Protein AF-A0A2N1MHF3-F1 (afdb_monomer_lite)

Structure (mmCIF, N/CA/C/O backbone):
data_AF-A0A2N1MHF3-F1
#
_entry.id   AF-A0A2N1MHF3-F1
#
loop_
_atom_site.group_PDB
_atom_site.id
_atom_site.type_symbol
_atom_site.label_atom_id
_atom_site.label_alt_id
_atom_site.label_comp_id
_atom_site.label_asym_id
_atom_site.label_entity_id
_atom_site.label_seq_id
_atom_site.pdbx_PDB_ins_code
_atom_site.Cartn_x
_atom_site.Cartn_y
_atom_site.Cartn_z
_atom_site.occupancy
_atom_site.B_iso_or_equiv
_atom_site.auth_seq_id
_atom_site.auth_comp_id
_atom_site.auth_asym_id
_atom_site.auth_atom_id
_atom_site.pdbx_PDB_model_num
ATOM 1 N N . MET A 1 1 ? -3.733 -39.986 -4.857 1.00 59.75 1 MET A N 1
ATOM 2 C CA . MET A 1 1 ? -3.977 -38.714 -5.574 1.00 59.75 1 MET A CA 1
ATOM 3 C C . MET A 1 1 ? -4.793 -37.725 -4.741 1.00 59.75 1 MET A C 1
ATOM 5 O O . MET A 1 1 ? -4.346 -36.603 -4.591 1.00 59.75 1 MET A O 1
ATOM 9 N N . ASN A 1 2 ? -5.898 -38.131 -4.103 1.00 73.25 2 ASN A N 1
ATOM 10 C CA . ASN A 1 2 ? -6.744 -37.216 -3.307 1.00 73.25 2 ASN A CA 1
ATOM 11 C C . ASN A 1 2 ? -6.082 -36.663 -2.030 1.00 73.25 2 ASN A C 1
ATOM 13 O O . ASN A 1 2 ? -6.356 -35.536 -1.645 1.00 73.25 2 ASN A O 1
ATOM 17 N N . LEU A 1 3 ? -5.180 -37.427 -1.407 1.00 85.62 3 LEU A N 1
ATOM 18 C CA . LEU A 1 3 ? -4.428 -36.988 -0.223 1.00 85.62 3 LEU 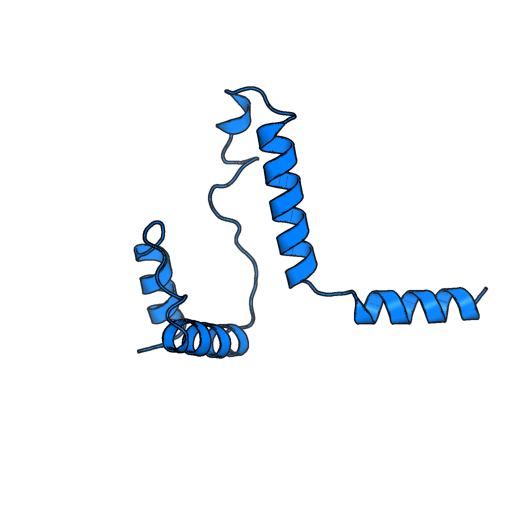A CA 1
ATOM 19 C C . LEU A 1 3 ? -3.455 -35.844 -0.551 1.00 85.62 3 LEU A C 1
ATOM 21 O O . LEU A 1 3 ? -3.380 -34.874 0.187 1.00 85.62 3 LEU A O 1
ATOM 25 N N . LEU A 1 4 ? -2.771 -35.927 -1.698 1.00 85.12 4 LEU A N 1
ATOM 26 C CA . LEU A 1 4 ? -1.872 -34.872 -2.170 1.00 85.12 4 LEU A CA 1
ATOM 27 C C . LEU A 1 4 ? -2.648 -33.599 -2.534 1.00 85.12 4 LEU A C 1
ATOM 29 O O . LEU A 1 4 ? -2.218 -32.509 -2.188 1.00 85.12 4 LEU A O 1
ATOM 33 N N . ILE A 1 5 ? -3.805 -33.750 -3.188 1.00 85.88 5 ILE A N 1
ATOM 34 C CA . ILE A 1 5 ? -4.689 -32.624 -3.521 1.00 85.88 5 ILE A CA 1
ATOM 35 C C . ILE A 1 5 ? -5.206 -31.956 -2.238 1.00 85.88 5 ILE A C 1
ATOM 37 O O . ILE A 1 5 ? -5.168 -30.737 -2.147 1.00 85.88 5 ILE A O 1
ATOM 41 N N . GLY A 1 6 ? -5.616 -32.733 -1.227 1.00 88.06 6 GLY A N 1
ATOM 42 C CA . GLY A 1 6 ? -6.063 -32.192 0.062 1.00 88.06 6 GLY A CA 1
ATOM 43 C C . GLY A 1 6 ? -4.960 -31.456 0.830 1.00 88.06 6 GLY A C 1
ATOM 44 O O . GLY A 1 6 ? -5.197 -30.368 1.342 1.00 88.06 6 GLY A O 1
ATOM 45 N N . LEU A 1 7 ? -3.740 -32.003 0.855 1.00 86.44 7 LEU A N 1
ATOM 46 C CA . LEU A 1 7 ? -2.584 -31.336 1.466 1.00 86.44 7 LEU A CA 1
ATOM 47 C C . LEU A 1 7 ? -2.220 -30.037 0.735 1.00 86.44 7 LEU A C 1
ATOM 49 O O . LEU A 1 7 ? -1.932 -29.034 1.380 1.00 86.44 7 LEU A O 1
ATOM 53 N N . LEU A 1 8 ? -2.273 -30.045 -0.600 1.00 86.00 8 LEU A N 1
ATOM 54 C CA . LEU A 1 8 ? -2.000 -28.864 -1.414 1.00 86.00 8 LEU A CA 1
ATOM 55 C C . LEU A 1 8 ? -3.067 -27.779 -1.215 1.00 86.00 8 LEU A C 1
ATOM 57 O O . LEU A 1 8 ? -2.717 -26.613 -1.085 1.00 86.00 8 LEU A O 1
ATOM 61 N N . SER A 1 9 ? -4.351 -28.141 -1.164 1.00 81.56 9 SER A N 1
ATOM 62 C CA . SER A 1 9 ? -5.430 -27.181 -0.902 1.00 81.56 9 SER A CA 1
ATOM 63 C C . SER A 1 9 ? -5.290 -26.512 0.461 1.00 81.56 9 SER A C 1
ATOM 65 O O . SER A 1 9 ? -5.441 -25.298 0.531 1.00 81.56 9 SER A O 1
ATOM 67 N N . ASN A 1 10 ? -4.940 -27.266 1.505 1.00 85.25 10 ASN A N 1
ATOM 68 C CA . ASN A 1 10 ? -4.723 -26.693 2.833 1.00 85.25 10 ASN A CA 1
ATOM 69 C C . ASN A 1 10 ? -3.539 -25.716 2.850 1.00 85.25 10 ASN A C 1
ATOM 71 O O . ASN A 1 10 ? -3.664 -24.632 3.406 1.00 85.25 10 ASN A O 1
ATOM 75 N N . ALA A 1 11 ? -2.422 -26.071 2.203 1.00 82.12 11 ALA A N 1
ATOM 76 C CA . ALA A 1 11 ? -1.264 -25.183 2.094 1.00 82.12 11 ALA A CA 1
ATOM 77 C C . ALA A 1 11 ? -1.598 -23.905 1.305 1.00 82.12 11 ALA A C 1
ATOM 79 O O . ALA A 1 11 ? -1.242 -22.808 1.715 1.00 82.12 11 ALA A O 1
ATOM 80 N N . ILE A 1 12 ? -2.348 -24.030 0.202 1.00 76.88 12 ILE A N 1
ATOM 81 C CA . ILE A 1 12 ? -2.819 -22.871 -0.567 1.00 76.88 12 ILE A CA 1
ATOM 82 C C . ILE A 1 12 ? -3.740 -21.995 0.282 1.00 76.88 12 ILE A C 1
ATOM 84 O O . ILE A 1 12 ? -3.639 -20.783 0.194 1.00 76.88 12 ILE A O 1
ATOM 88 N N . GLU A 1 13 ? -4.648 -22.568 1.070 1.00 78.94 13 GLU A N 1
ATOM 89 C CA . GLU A 1 13 ? -5.563 -21.794 1.914 1.00 78.94 13 GLU A CA 1
ATOM 90 C C . GLU A 1 13 ? -4.821 -21.023 3.015 1.00 78.94 13 GLU A C 1
AT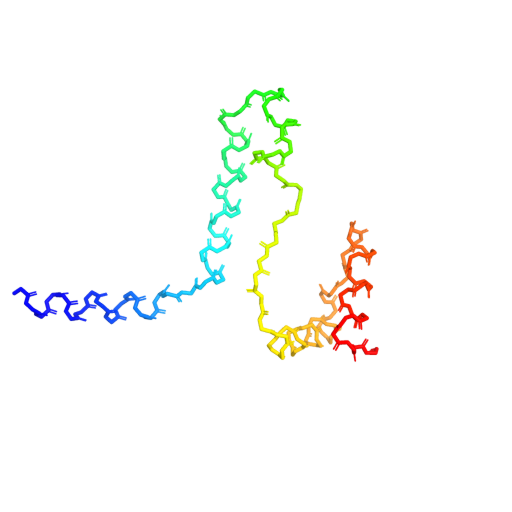OM 92 O O . GLU A 1 13 ? -5.137 -19.859 3.256 1.00 78.94 13 GLU A O 1
ATOM 97 N N . GLU A 1 14 ? -3.798 -21.635 3.614 1.00 77.56 14 GLU A N 1
ATOM 98 C CA . GLU A 1 14 ? -2.913 -21.000 4.597 1.00 77.56 14 GLU A CA 1
ATOM 99 C C . GLU A 1 14 ? -2.088 -19.856 3.975 1.00 77.56 14 GLU A C 1
ATOM 101 O O . GLU A 1 14 ? -1.977 -18.778 4.563 1.00 77.56 14 GLU A O 1
ATOM 106 N N . ASP A 1 15 ? -1.601 -20.048 2.745 1.00 69.12 15 ASP A N 1
ATOM 107 C CA . ASP A 1 15 ? -0.755 -19.086 2.027 1.00 69.12 15 ASP A CA 1
ATOM 108 C C . ASP A 1 15 ? -1.526 -18.105 1.119 1.00 69.12 15 ASP A C 1
ATOM 110 O O . ASP A 1 15 ? -0.917 -17.216 0.512 1.00 69.12 15 ASP A O 1
ATOM 114 N N . ASN A 1 16 ? -2.860 -18.208 1.012 1.00 73.00 16 ASN A N 1
ATOM 115 C CA . ASN A 1 16 ? -3.706 -17.332 0.185 1.00 73.00 16 ASN A C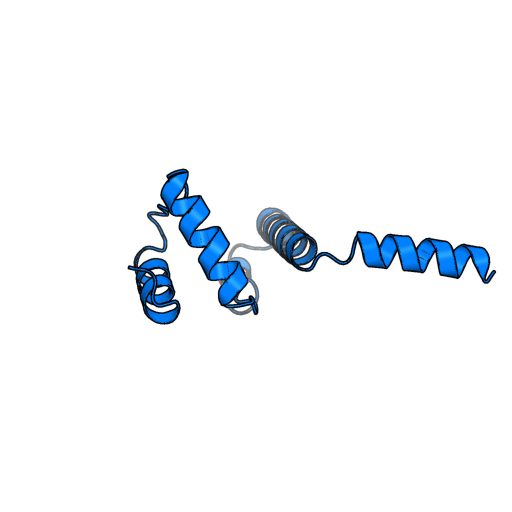A 1
ATOM 116 C C . ASN A 1 16 ? -3.891 -15.951 0.834 1.00 73.00 16 ASN A C 1
ATOM 118 O O . ASN A 1 16 ? -4.997 -15.495 1.141 1.00 73.00 16 ASN A O 1
ATOM 122 N N . ASN A 1 17 ? -2.773 -15.260 1.034 1.00 79.06 17 ASN A N 1
ATOM 123 C CA . ASN A 1 17 ? -2.732 -13.913 1.551 1.00 79.06 17 ASN A CA 1
ATOM 124 C C . ASN A 1 17 ? -2.632 -12.903 0.404 1.00 79.06 17 ASN A C 1
ATOM 126 O O . ASN A 1 17 ? -1.591 -12.713 -0.231 1.00 79.06 17 ASN A O 1
ATOM 130 N N . ARG A 1 18 ? -3.731 -12.176 0.191 1.00 80.06 18 ARG A N 1
ATOM 131 C CA . ARG A 1 18 ? -3.817 -11.092 -0.793 1.00 80.06 18 ARG A CA 1
ATOM 132 C C . ARG A 1 18 ? -2.766 -10.000 -0.568 1.00 80.06 18 ARG A C 1
ATOM 134 O O . ARG A 1 18 ? -2.314 -9.406 -1.542 1.00 80.06 18 ARG A O 1
ATOM 141 N N . VAL A 1 19 ? -2.381 -9.734 0.681 1.00 79.12 19 VAL A N 1
ATOM 142 C CA . VAL A 1 19 ? -1.339 -8.748 1.003 1.00 79.12 19 VAL A CA 1
ATOM 143 C C . VAL A 1 19 ? 0.013 -9.237 0.493 1.00 79.12 19 VAL A C 1
ATOM 145 O O . VAL A 1 19 ? 0.667 -8.515 -0.252 1.00 79.12 19 VAL A O 1
ATOM 148 N N . SER A 1 20 ? 0.384 -10.487 0.791 1.00 81.44 20 SER A N 1
ATOM 149 C CA . SER A 1 20 ? 1.629 -11.091 0.300 1.00 81.44 20 SER A CA 1
ATOM 150 C C . SER A 1 20 ? 1.702 -11.105 -1.228 1.00 81.44 20 SER A C 1
ATOM 152 O O . SER A 1 20 ? 2.755 -10.823 -1.792 1.00 81.44 20 SER A O 1
ATOM 154 N N . TYR A 1 21 ? 0.577 -11.357 -1.907 1.00 85.12 21 TYR A N 1
ATOM 155 C CA . TYR A 1 21 ? 0.500 -11.262 -3.367 1.00 85.12 21 TYR A CA 1
ATOM 156 C C . TYR A 1 21 ? 0.793 -9.844 -3.882 1.00 85.12 21 TYR A C 1
ATOM 158 O O . TYR A 1 21 ? 1.526 -9.680 -4.855 1.00 85.12 21 TYR A O 1
ATOM 166 N N . LEU A 1 22 ? 0.228 -8.811 -3.248 1.00 84.50 22 LEU A N 1
ATOM 167 C CA . LEU A 1 22 ? 0.450 -7.419 -3.653 1.00 84.50 22 LEU A CA 1
ATOM 168 C C . LEU A 1 22 ? 1.897 -6.974 -3.412 1.00 84.50 22 LEU A C 1
ATOM 170 O O . LEU A 1 22 ? 2.452 -6.287 -4.267 1.00 84.50 22 LEU A O 1
ATOM 174 N N . VAL A 1 23 ? 2.506 -7.401 -2.301 1.00 85.81 23 VAL A N 1
ATOM 175 C CA . VAL A 1 23 ? 3.922 -7.139 -1.994 1.00 85.81 23 VAL A CA 1
ATOM 176 C C . VAL A 1 23 ? 4.822 -7.773 -3.053 1.00 85.81 23 VAL A C 1
ATOM 178 O O . VAL A 1 23 ? 5.568 -7.057 -3.714 1.00 85.81 23 VAL A O 1
ATOM 181 N N . GLN A 1 24 ? 4.664 -9.074 -3.319 1.00 87.00 24 GLN A N 1
ATOM 182 C CA . GLN A 1 24 ? 5.440 -9.767 -4.356 1.00 87.00 24 GLN A CA 1
ATOM 183 C C . GLN A 1 24 ? 5.233 -9.145 -5.740 1.00 87.00 24 GLN A C 1
ATOM 185 O O . GLN A 1 24 ? 6.168 -9.008 -6.525 1.00 87.00 24 GLN A O 1
ATOM 190 N N . LYS A 1 25 ? 4.003 -8.726 -6.057 1.00 87.06 25 LYS A N 1
ATOM 191 C CA . LYS A 1 25 ? 3.712 -8.038 -7.316 1.00 87.06 25 LYS A CA 1
ATOM 192 C C . LYS A 1 25 ? 4.478 -6.716 -7.429 1.00 87.06 25 LYS A C 1
ATOM 194 O O . LYS A 1 25 ? 4.957 -6.407 -8.517 1.00 87.06 25 LYS A O 1
ATOM 199 N N . ALA A 1 26 ? 4.581 -5.943 -6.349 1.00 86.75 26 ALA A N 1
ATOM 200 C CA . ALA A 1 26 ? 5.345 -4.697 -6.333 1.00 86.75 26 ALA A CA 1
ATOM 201 C C . ALA A 1 26 ? 6.856 -4.950 -6.474 1.00 86.75 26 ALA A C 1
ATOM 203 O O . ALA A 1 26 ? 7.508 -4.269 -7.261 1.00 86.75 26 ALA A O 1
ATOM 204 N N . GLU A 1 27 ? 7.389 -5.966 -5.789 1.00 88.25 27 GLU A N 1
ATOM 205 C CA . GLU A 1 27 ? 8.797 -6.379 -5.896 1.00 88.25 27 GLU A CA 1
ATOM 206 C C . GLU A 1 27 ? 9.158 -6.777 -7.332 1.00 88.25 27 GLU A C 1
ATOM 208 O O . GLU A 1 27 ? 10.100 -6.237 -7.911 1.00 88.25 27 GLU A O 1
ATOM 213 N N . ILE A 1 28 ? 8.347 -7.636 -7.957 1.00 89.44 28 ILE A N 1
ATOM 214 C CA . ILE A 1 28 ? 8.552 -8.063 -9.347 1.00 89.44 28 ILE A CA 1
ATOM 215 C C . ILE A 1 28 ? 8.481 -6.867 -10.308 1.00 89.44 28 ILE A C 1
ATOM 217 O O . ILE A 1 28 ? 9.269 -6.783 -11.249 1.00 89.44 28 ILE A O 1
ATOM 221 N N . LEU A 1 29 ? 7.557 -5.922 -10.094 1.00 85.38 29 LEU A N 1
ATOM 222 C CA . LEU A 1 29 ? 7.474 -4.712 -10.920 1.00 85.38 29 LEU A CA 1
ATOM 223 C C . LEU A 1 29 ? 8.736 -3.846 -10.792 1.00 85.38 29 LEU A C 1
ATOM 225 O O . LEU A 1 29 ? 9.243 -3.385 -11.815 1.00 85.38 29 LEU A O 1
ATOM 229 N N . ALA A 1 30 ? 9.272 -3.679 -9.581 1.00 86.62 30 ALA A N 1
ATOM 230 C CA . ALA A 1 30 ? 10.518 -2.951 -9.350 1.00 86.62 30 ALA A CA 1
ATOM 231 C C . ALA A 1 30 ? 11.725 -3.641 -10.012 1.00 86.62 30 ALA A C 1
ATOM 233 O O . ALA A 1 30 ? 12.562 -2.975 -10.625 1.00 86.62 30 ALA A O 1
ATOM 234 N N . GLU A 1 31 ? 11.799 -4.974 -9.962 1.00 89.94 31 GLU A N 1
ATOM 235 C CA . GLU A 1 31 ? 12.840 -5.741 -10.655 1.00 89.94 31 GLU A CA 1
ATOM 236 C C . GLU A 1 31 ? 12.746 -5.597 -12.180 1.00 89.94 31 GLU A C 1
ATOM 238 O O . GLU A 1 31 ? 13.758 -5.373 -12.852 1.00 89.94 31 GLU A O 1
ATOM 243 N N . ILE A 1 32 ? 11.534 -5.680 -12.740 1.00 86.12 32 ILE A N 1
ATOM 244 C CA . ILE A 1 32 ? 11.301 -5.458 -14.173 1.00 86.12 32 ILE A CA 1
ATOM 245 C C . ILE A 1 32 ? 11.751 -4.050 -14.566 1.00 86.12 32 ILE A C 1
ATOM 247 O O . ILE A 1 32 ? 12.458 -3.891 -15.565 1.00 86.12 32 ILE A O 1
ATOM 251 N N . GLU A 1 33 ? 11.380 -3.038 -13.782 1.00 82.44 33 GLU A N 1
ATOM 252 C CA . GLU A 1 33 ? 11.754 -1.653 -14.048 1.00 82.44 33 GLU A CA 1
ATOM 253 C C . GLU A 1 33 ? 13.274 -1.453 -14.045 1.00 82.44 33 GLU A C 1
ATOM 255 O O . GLU A 1 33 ? 13.817 -0.808 -14.949 1.00 82.44 33 GLU A O 1
ATOM 260 N N . LEU A 1 34 ? 13.961 -2.022 -13.052 1.00 84.38 34 LEU A N 1
ATOM 261 C CA . LEU A 1 34 ? 15.393 -1.835 -12.858 1.00 84.38 34 LEU A CA 1
ATOM 262 C C . LEU A 1 34 ? 16.232 -2.576 -13.907 1.00 84.38 34 LEU A C 1
ATOM 264 O O . LEU A 1 34 ? 17.224 -2.024 -14.390 1.00 84.38 34 LEU A O 1
ATOM 268 N N . PHE A 1 35 ? 15.850 -3.807 -14.264 1.00 87.38 35 PHE A N 1
ATOM 269 C CA . PHE A 1 35 ? 16.707 -4.700 -15.053 1.00 87.38 35 PHE A CA 1
ATOM 270 C C . PHE A 1 35 ? 16.273 -4.892 -16.508 1.00 87.38 35 PHE A C 1
ATOM 272 O O . PHE A 1 35 ? 17.118 -5.211 -17.345 1.00 87.38 35 PHE A O 1
ATOM 279 N N . TYR A 1 36 ? 14.994 -4.701 -16.838 1.00 81.56 36 TYR A N 1
ATOM 280 C CA . TYR A 1 36 ? 14.446 -5.168 -18.117 1.00 81.56 36 TYR A CA 1
ATOM 281 C C . TYR A 1 36 ? 13.892 -4.059 -19.027 1.00 81.56 36 TYR A C 1
A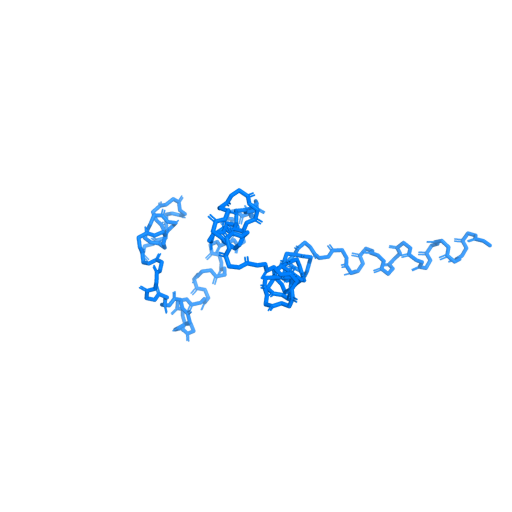TOM 283 O O . TYR A 1 36 ? 13.476 -4.364 -20.146 1.00 81.56 36 TYR A O 1
ATOM 291 N N . LEU A 1 37 ? 13.913 -2.781 -18.616 1.00 82.75 37 LEU A N 1
ATOM 292 C CA . LEU A 1 37 ? 13.294 -1.686 -19.380 1.00 82.75 37 LEU A CA 1
ATOM 293 C C . LEU A 1 37 ? 14.238 -0.568 -19.822 1.00 82.75 37 LEU A C 1
ATOM 295 O O . LEU A 1 37 ? 15.065 -0.045 -19.073 1.00 82.75 37 LEU A O 1
ATOM 299 N N . LEU A 1 38 ? 14.005 -0.089 -21.045 1.00 84.88 38 LEU A N 1
ATOM 300 C CA . LEU A 1 38 ? 14.647 1.107 -21.579 1.00 84.88 38 LEU A CA 1
ATOM 301 C C . LEU A 1 38 ? 14.048 2.389 -20.961 1.00 84.88 38 LEU A C 1
ATOM 303 O O . LEU A 1 38 ? 12.867 2.419 -20.605 1.00 84.88 38 LEU A O 1
ATOM 307 N N . PRO A 1 39 ? 14.802 3.508 -20.902 1.00 81.44 39 PRO A N 1
ATOM 308 C CA . PRO A 1 39 ? 14.347 4.750 -20.263 1.00 81.44 39 PRO A CA 1
ATOM 309 C C . PRO A 1 39 ? 13.017 5.318 -20.780 1.00 81.44 39 PRO A C 1
ATOM 311 O O . PRO A 1 39 ? 12.343 6.047 -20.062 1.00 81.44 39 PRO A O 1
ATOM 314 N N . HIS A 1 40 ? 12.633 5.025 -22.025 1.00 83.19 40 HIS A N 1
ATOM 315 C CA . HIS A 1 40 ? 11.361 5.484 -22.587 1.00 83.19 40 HIS A CA 1
ATOM 316 C C . HIS A 1 40 ? 10.171 4.592 -22.204 1.00 83.19 40 HIS A C 1
ATOM 318 O O . HIS A 1 40 ? 9.063 5.107 -22.106 1.00 83.19 40 HIS A O 1
ATOM 324 N N . GLN A 1 41 ? 10.394 3.301 -21.935 1.00 80.50 41 GLN A N 1
ATOM 325 C CA . GLN A 1 41 ? 9.358 2.364 -21.481 1.00 80.50 41 GLN A CA 1
ATOM 326 C C . GLN A 1 41 ? 8.982 2.618 -20.017 1.00 80.50 41 GLN A C 1
ATOM 328 O O . GLN A 1 41 ? 7.812 2.546 -19.664 1.00 80.50 41 GLN A O 1
ATOM 333 N N . ARG A 1 42 ? 9.948 3.028 -19.184 1.00 77.19 42 ARG A N 1
ATOM 334 C CA . ARG A 1 42 ? 9.699 3.426 -17.784 1.00 77.19 42 ARG A CA 1
ATOM 335 C C . ARG A 1 42 ? 8.795 4.651 -17.641 1.00 77.19 42 ARG A C 1
ATOM 337 O O . ARG A 1 42 ? 8.152 4.839 -16.622 1.00 77.19 42 ARG A O 1
ATOM 344 N N . ARG A 1 43 ? 8.708 5.484 -18.681 1.00 79.69 43 ARG A N 1
ATOM 345 C CA . ARG A 1 43 ? 7.824 6.661 -18.701 1.00 79.69 43 ARG A CA 1
ATOM 346 C C . ARG A 1 43 ? 6.384 6.331 -19.101 1.00 79.69 43 ARG A C 1
ATOM 348 O O . ARG A 1 43 ? 5.547 7.231 -19.149 1.00 79.69 43 ARG A O 1
ATOM 355 N N . TRP A 1 44 ? 6.079 5.070 -19.412 1.00 82.62 44 TRP A N 1
ATOM 356 C CA . TRP A 1 44 ? 4.717 4.643 -19.709 1.00 82.62 44 TRP A CA 1
ATOM 357 C C . TRP A 1 44 ? 3.946 4.371 -18.419 1.00 82.62 44 TRP A C 1
ATOM 359 O O . TRP A 1 44 ? 3.933 3.258 -17.901 1.00 82.62 44 TRP A O 1
ATOM 369 N N . GLN A 1 45 ? 3.237 5.399 -17.947 1.00 77.31 45 GLN A N 1
ATOM 370 C CA . GLN A 1 45 ? 2.405 5.335 -16.739 1.00 77.31 45 GLN A CA 1
ATOM 371 C C . GLN A 1 45 ? 1.341 4.228 -16.780 1.00 77.31 45 GLN A C 1
ATOM 373 O O . GLN A 1 45 ? 0.940 3.718 -15.741 1.00 77.31 45 GLN A O 1
ATOM 378 N N . ALA A 1 46 ? 0.895 3.827 -17.975 1.00 79.31 46 ALA A N 1
ATOM 379 C CA . ALA A 1 46 ? -0.039 2.714 -18.128 1.00 79.31 46 ALA A CA 1
ATOM 380 C C . ALA A 1 46 ? 0.570 1.358 -17.723 1.00 79.31 46 ALA A C 1
ATOM 382 O O . ALA A 1 46 ? -0.171 0.443 -17.376 1.00 79.31 46 ALA A O 1
ATOM 383 N N . TRP A 1 47 ? 1.896 1.209 -17.819 1.00 73.81 47 TRP A N 1
ATOM 384 C CA . TRP A 1 47 ? 2.618 -0.030 -17.508 1.00 73.81 47 TRP A CA 1
ATOM 385 C C . TRP A 1 47 ? 3.306 0.041 -16.139 1.00 73.81 47 TRP A C 1
ATOM 387 O O . TRP A 1 47 ? 3.328 -0.961 -15.432 1.00 73.81 47 TRP A O 1
ATOM 397 N N . PHE A 1 48 ? 3.803 1.222 -15.756 1.00 75.00 48 PHE A N 1
ATOM 398 C CA . PHE A 1 48 ? 4.438 1.496 -14.463 1.00 75.00 48 PHE A CA 1
ATOM 399 C C . PHE A 1 48 ? 3.710 2.650 -13.776 1.00 75.00 48 PHE A C 1
ATOM 401 O O . PHE A 1 48 ? 4.107 3.810 -13.921 1.00 75.00 48 PHE A O 1
ATOM 408 N N . PRO A 1 49 ? 2.583 2.362 -13.104 1.00 76.06 49 PRO A N 1
ATOM 409 C CA . PRO A 1 49 ? 1.874 3.380 -12.357 1.00 76.06 49 PRO A CA 1
ATOM 410 C C . PRO A 1 49 ? 2.683 3.767 -11.118 1.00 76.06 49 PRO A C 1
ATOM 412 O O . PRO A 1 49 ? 3.255 2.915 -10.445 1.00 76.06 49 PRO A O 1
ATOM 415 N N . GLU A 1 50 ? 2.667 5.054 -10.787 1.00 78.75 50 GLU A N 1
ATOM 416 C CA . GLU A 1 50 ? 3.289 5.580 -9.566 1.00 78.75 50 GLU A CA 1
ATOM 417 C C . GLU A 1 50 ? 2.586 5.066 -8.297 1.00 78.75 50 GLU A C 1
ATOM 419 O O . GLU A 1 50 ? 3.213 4.886 -7.259 1.00 78.75 50 GLU A O 1
ATOM 424 N N . VAL A 1 51 ? 1.280 4.778 -8.388 1.00 80.56 51 VAL A N 1
ATOM 425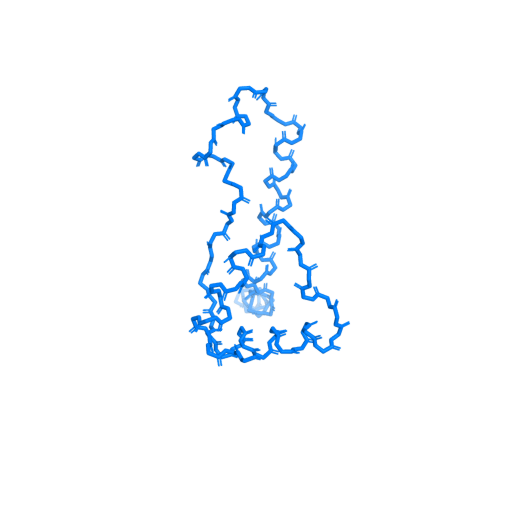 C CA . VAL A 1 51 ? 0.461 4.274 -7.279 1.00 80.56 51 VAL A CA 1
ATOM 426 C C . VAL A 1 51 ? -0.362 3.067 -7.728 1.00 80.56 51 VAL A C 1
ATOM 428 O O . VAL A 1 51 ? -1.004 3.089 -8.779 1.00 80.56 51 VAL A O 1
ATOM 431 N N . ILE A 1 52 ? -0.396 2.018 -6.902 1.00 80.44 52 ILE A N 1
ATOM 432 C CA . ILE A 1 52 ? -1.207 0.818 -7.133 1.00 80.44 52 ILE A CA 1
ATOM 433 C C . ILE A 1 52 ? -2.441 0.863 -6.228 1.00 80.44 52 ILE A C 1
ATOM 435 O O . ILE A 1 52 ? -2.336 0.821 -5.005 1.00 80.44 52 ILE A O 1
AT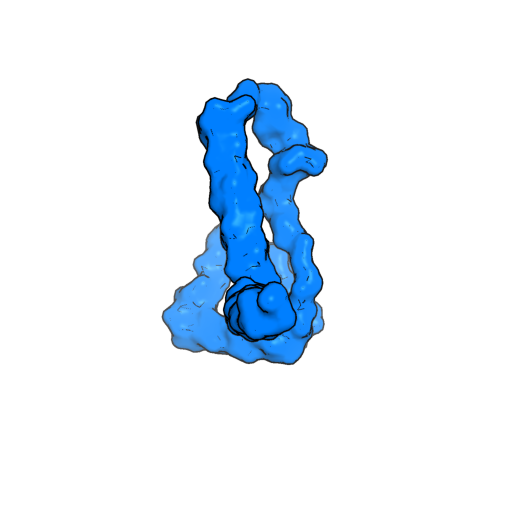OM 439 N N . HIS A 1 53 ? -3.629 0.901 -6.830 1.00 81.00 53 HIS A N 1
ATOM 440 C CA . HIS A 1 53 ? -4.888 0.828 -6.093 1.00 81.00 53 HIS A CA 1
ATOM 441 C C . HIS A 1 53 ? -5.320 -0.625 -5.880 1.00 81.00 53 HIS A C 1
ATOM 443 O O . HIS A 1 53 ? -5.301 -1.438 -6.806 1.00 81.00 53 HIS A O 1
ATOM 449 N N . TYR A 1 54 ? -5.770 -0.943 -4.669 1.00 82.69 54 TYR A N 1
ATOM 450 C CA . TYR A 1 54 ? -6.365 -2.234 -4.345 1.00 82.69 54 TYR A CA 1
ATOM 451 C C . TYR A 1 54 ? -7.566 -2.059 -3.417 1.00 82.69 54 TYR A C 1
ATOM 453 O O . TYR A 1 54 ? -7.696 -1.063 -2.710 1.00 82.69 54 TYR A O 1
ATOM 461 N N . TYR A 1 55 ? -8.458 -3.046 -3.434 1.00 84.12 55 TYR A N 1
ATOM 462 C CA . TYR A 1 55 ? -9.590 -3.077 -2.518 1.00 84.12 55 TYR A CA 1
ATOM 463 C C . TYR A 1 55 ? -9.135 -3.561 -1.146 1.00 84.12 55 TYR A C 1
ATOM 465 O O . TYR A 1 55 ? -8.601 -4.669 -1.032 1.00 84.12 55 TYR A O 1
ATOM 473 N N . ALA A 1 56 ? -9.407 -2.752 -0.130 1.00 84.69 56 ALA A N 1
ATOM 474 C CA . ALA A 1 56 ? -9.207 -3.074 1.272 1.00 84.69 56 ALA A CA 1
ATOM 475 C C . ALA A 1 56 ? -10.534 -2.954 2.030 1.00 84.69 56 ALA A C 1
ATOM 477 O O . ALA A 1 56 ? -11.428 -2.207 1.628 1.00 84.69 56 ALA A O 1
ATOM 478 N N . ASP A 1 57 ? -10.661 -3.724 3.105 1.00 88.69 57 ASP A N 1
ATOM 479 C CA . ASP A 1 57 ? -11.793 -3.633 4.021 1.00 88.69 57 ASP A CA 1
ATOM 480 C C . ASP A 1 57 ? -11.653 -2.374 4.886 1.00 88.69 57 ASP A C 1
ATOM 482 O O . ASP A 1 57 ? -10.615 -2.180 5.519 1.00 88.69 57 ASP A O 1
ATOM 486 N N . ALA A 1 58 ? -12.682 -1.525 4.904 1.00 88.44 58 ALA A N 1
ATOM 487 C CA . ALA A 1 58 ? -12.616 -0.220 5.557 1.00 88.44 58 ALA A CA 1
ATOM 488 C C . ALA A 1 58 ? -12.364 -0.316 7.072 1.00 88.44 58 ALA A C 1
ATOM 490 O O . ALA A 1 58 ? -11.632 0.512 7.617 1.00 88.44 58 ALA A O 1
ATOM 491 N N . ASP A 1 59 ? -12.919 -1.326 7.744 1.00 88.56 59 ASP A N 1
ATOM 492 C CA . ASP A 1 59 ? -12.767 -1.492 9.190 1.00 88.56 59 ASP A CA 1
ATOM 493 C C . ASP A 1 59 ? -11.366 -1.998 9.535 1.00 88.56 59 ASP A C 1
ATOM 495 O O . ASP A 1 59 ? -10.713 -1.459 10.430 1.00 88.56 59 ASP A O 1
ATOM 499 N N . LYS A 1 60 ? -10.850 -2.971 8.770 1.00 88.56 60 LYS A N 1
ATOM 500 C CA . LYS A 1 60 ? -9.459 -3.432 8.923 1.00 88.56 60 LYS A CA 1
ATOM 501 C C . LYS A 1 60 ? -8.462 -2.314 8.636 1.00 88.56 60 LYS A C 1
ATOM 503 O O . LYS A 1 60 ? -7.481 -2.171 9.360 1.00 88.56 60 LYS A O 1
ATOM 508 N N . THR A 1 61 ? -8.717 -1.516 7.600 1.00 89.56 61 THR A N 1
ATOM 509 C CA . THR A 1 61 ? -7.871 -0.371 7.260 1.00 89.56 61 THR A CA 1
ATOM 510 C C . THR A 1 61 ? -7.870 0.663 8.380 1.00 89.56 61 THR A C 1
ATOM 512 O O . THR A 1 61 ? -6.800 1.143 8.735 1.00 89.56 61 THR A O 1
ATOM 515 N N . ARG A 1 62 ? -9.022 0.967 8.993 1.00 90.31 62 ARG A N 1
ATOM 516 C CA . ARG A 1 62 ? -9.089 1.901 10.125 1.00 90.31 62 ARG A CA 1
ATOM 517 C C . ARG A 1 62 ? -8.209 1.451 11.296 1.00 90.31 62 ARG A C 1
ATOM 519 O O . ARG A 1 62 ? -7.411 2.246 11.782 1.00 90.31 62 ARG A O 1
ATOM 526 N N . ILE A 1 63 ? -8.312 0.180 11.691 1.00 90.56 63 ILE A N 1
ATOM 527 C CA . ILE A 1 63 ? -7.539 -0.390 12.809 1.00 90.56 63 ILE A CA 1
ATOM 528 C C . ILE A 1 63 ? -6.031 -0.271 12.560 1.00 90.56 63 ILE A C 1
ATOM 530 O O . ILE A 1 63 ? -5.287 0.143 13.448 1.00 90.56 63 ILE A O 1
ATOM 534 N N . GLU A 1 64 ? -5.576 -0.614 11.354 1.00 89.69 64 GLU A N 1
ATOM 535 C CA . GLU A 1 64 ? -4.146 -0.575 11.044 1.00 89.69 64 GLU A CA 1
ATOM 536 C C . GLU A 1 64 ? -3.616 0.862 10.973 1.00 89.69 64 GLU A C 1
ATOM 538 O O . GLU A 1 64 ? -2.523 1.136 11.458 1.00 89.69 64 GLU A O 1
ATOM 543 N N . ILE A 1 65 ? -4.398 1.808 10.443 1.00 89.75 65 ILE A N 1
ATOM 544 C CA . ILE A 1 65 ? -4.008 3.225 10.415 1.00 89.75 65 ILE A CA 1
ATOM 545 C C . ILE A 1 65 ? -3.867 3.783 11.834 1.00 89.75 65 ILE A C 1
ATOM 547 O O . ILE A 1 65 ? -2.870 4.433 12.139 1.00 89.75 65 ILE A O 1
ATOM 551 N N . GLU A 1 66 ? -4.823 3.506 12.725 1.00 90.75 66 GLU A N 1
ATOM 552 C CA . GLU A 1 66 ? -4.739 3.929 14.129 1.00 90.75 66 GLU A CA 1
ATOM 553 C C . GLU A 1 66 ? -3.504 3.342 14.829 1.00 90.75 66 GLU A C 1
ATOM 555 O O . GLU A 1 66 ? -2.828 4.033 15.599 1.00 90.75 66 GLU A O 1
ATOM 560 N N . ARG A 1 67 ? -3.170 2.081 14.527 1.00 93.06 67 ARG A N 1
ATOM 561 C CA . ARG A 1 67 ? -1.947 1.433 15.006 1.00 93.06 67 ARG A CA 1
ATOM 562 C C . ARG A 1 67 ? -0.690 2.144 14.491 1.00 93.06 67 ARG A C 1
ATOM 564 O O . ARG A 1 67 ? 0.162 2.490 15.305 1.00 93.06 67 ARG A O 1
ATOM 571 N N . LEU A 1 68 ? -0.599 2.414 13.188 1.00 90.50 68 LEU A N 1
ATOM 572 C CA . LEU A 1 68 ? 0.542 3.103 12.570 1.00 90.50 68 LEU A CA 1
ATOM 573 C C . LEU A 1 68 ? 0.733 4.521 13.124 1.00 90.50 68 LEU A C 1
ATOM 575 O O . LEU A 1 68 ? 1.862 4.942 13.370 1.00 90.50 68 LEU A O 1
ATOM 579 N N . ILE A 1 69 ? -0.358 5.255 13.370 1.00 89.44 69 ILE A N 1
ATOM 580 C CA . ILE A 1 69 ? -0.310 6.583 14.002 1.00 89.44 69 ILE A CA 1
ATOM 581 C C . ILE A 1 69 ? 0.255 6.476 15.422 1.00 89.44 69 ILE A C 1
ATOM 583 O O . ILE A 1 69 ? 1.106 7.275 15.810 1.00 89.44 69 ILE A O 1
ATOM 587 N N . LYS A 1 70 ? -0.181 5.474 16.196 1.00 91.25 70 LYS A N 1
ATOM 588 C CA . LYS A 1 70 ? 0.307 5.239 17.561 1.00 91.25 70 LYS A CA 1
ATOM 589 C C . LYS A 1 70 ? 1.784 4.834 17.598 1.00 91.25 70 LYS A C 1
ATOM 591 O O . LYS A 1 70 ? 2.491 5.223 18.526 1.00 91.25 70 LYS A O 1
ATOM 596 N N . GLU A 1 71 ? 2.231 4.049 16.623 1.00 92.19 71 GLU A N 1
ATOM 597 C CA . GLU A 1 71 ? 3.624 3.606 16.474 1.00 92.19 71 GLU A CA 1
ATOM 598 C C . GLU A 1 71 ? 4.525 4.706 15.868 1.00 92.19 71 GLU A C 1
ATOM 600 O O . GLU A 1 71 ? 5.745 4.634 15.988 1.00 92.19 71 GLU A O 1
ATOM 605 N N . GLY A 1 72 ? 3.938 5.771 15.304 1.00 86.62 72 GLY A N 1
ATOM 606 C CA . GLY A 1 72 ? 4.661 6.889 14.687 1.00 86.62 72 GLY A CA 1
ATOM 607 C C . GLY A 1 72 ? 5.147 6.607 13.261 1.00 86.62 72 GLY A C 1
ATOM 608 O O . GLY A 1 72 ? 5.940 7.376 12.725 1.00 86.62 72 GLY A O 1
ATOM 609 N N . GLU A 1 73 ? 4.669 5.529 12.638 1.00 87.31 73 GLU A N 1
ATOM 610 C CA . GLU A 1 73 ? 5.083 5.061 11.305 1.00 87.31 73 GLU A CA 1
ATOM 611 C C . GLU A 1 73 ? 4.193 5.594 10.168 1.00 87.31 73 GLU A C 1
ATOM 613 O O . GLU A 1 73 ? 4.424 5.315 8.994 1.00 87.31 73 GLU A O 1
ATOM 618 N N . TRP A 1 74 ? 3.158 6.367 10.499 1.00 82.75 74 TRP A N 1
ATOM 619 C CA . TRP A 1 74 ? 2.168 6.853 9.533 1.00 82.75 74 TRP A CA 1
ATOM 620 C C . TRP A 1 74 ? 2.675 7.965 8.594 1.00 82.75 74 TRP A C 1
ATOM 622 O O . TRP A 1 74 ? 2.117 8.166 7.513 1.00 82.75 74 TRP A O 1
ATOM 632 N N . ASP A 1 75 ? 3.713 8.709 8.979 1.00 78.12 75 ASP A N 1
ATOM 633 C CA . ASP A 1 75 ? 4.098 9.947 8.294 1.00 78.12 75 ASP A CA 1
ATOM 634 C C . ASP A 1 75 ? 4.934 9.679 7.025 1.00 78.12 75 ASP A C 1
ATOM 636 O O . ASP A 1 75 ? 6.134 9.396 7.092 1.00 78.12 75 ASP A O 1
ATOM 640 N N . ASN A 1 76 ? 4.300 9.776 5.847 1.00 75.88 76 ASN A N 1
ATOM 641 C CA . ASN A 1 76 ? 4.976 9.697 4.551 1.00 75.88 76 ASN A CA 1
ATOM 642 C C . ASN A 1 76 ? 4.927 11.057 3.842 1.00 75.88 76 ASN A C 1
ATOM 644 O O . ASN A 1 76 ? 3.888 11.502 3.349 1.00 75.88 76 ASN A O 1
ATOM 648 N N . LYS A 1 77 ? 6.099 11.687 3.726 1.00 77.69 77 LYS A N 1
ATOM 649 C CA . LYS A 1 77 ? 6.267 13.028 3.148 1.00 77.69 77 LYS A CA 1
ATOM 650 C C . LYS A 1 77 ? 5.872 13.130 1.671 1.00 77.69 77 LYS A C 1
ATOM 652 O O . LYS A 1 77 ? 5.594 14.235 1.212 1.00 77.69 77 LYS A O 1
ATOM 657 N N . GLU A 1 78 ? 5.844 12.025 0.927 1.00 80.56 78 GLU A N 1
ATOM 658 C CA . GLU A 1 78 ? 5.569 12.037 -0.517 1.00 80.56 78 GLU A CA 1
ATOM 659 C C . GLU A 1 78 ? 4.066 12.052 -0.843 1.00 80.56 78 GLU A C 1
ATOM 661 O O . GLU A 1 78 ? 3.661 12.654 -1.836 1.00 80.56 78 GLU A O 1
ATOM 666 N N . PHE A 1 79 ? 3.212 11.481 0.018 1.00 82.62 79 PHE A N 1
ATOM 667 C CA . PHE A 1 79 ? 1.790 11.246 -0.288 1.00 82.62 79 PHE A CA 1
ATOM 668 C C . PHE A 1 79 ? 0.803 11.913 0.685 1.00 82.62 79 PHE A C 1
ATOM 670 O O . PHE A 1 79 ? -0.344 11.476 0.797 1.00 82.62 79 PHE A O 1
ATOM 677 N N . ILE A 1 80 ? 1.202 13.015 1.332 1.00 86.50 80 ILE A N 1
ATOM 678 C CA . ILE A 1 80 ? 0.420 13.725 2.369 1.00 86.50 80 ILE A CA 1
ATOM 679 C C . ILE A 1 80 ? -1.040 13.973 1.943 1.00 86.50 80 ILE A C 1
ATOM 681 O O . ILE A 1 80 ? -1.969 13.598 2.651 1.00 86.50 80 ILE A O 1
ATOM 685 N N . LYS A 1 81 ? -1.274 14.514 0.737 1.00 86.69 81 LYS A N 1
ATOM 686 C CA . LYS A 1 81 ? -2.640 14.801 0.243 1.00 86.69 81 LYS A CA 1
ATOM 687 C C . LYS A 1 81 ? -3.515 13.551 0.105 1.00 86.69 81 LYS A C 1
ATOM 689 O O . LYS A 1 81 ? -4.729 13.620 0.281 1.00 86.69 81 LYS A O 1
ATOM 694 N N . MET A 1 82 ? -2.922 12.416 -0.274 1.00 87.12 82 MET A N 1
ATOM 695 C CA . MET A 1 82 ? -3.655 11.152 -0.387 1.00 87.12 82 MET A CA 1
ATOM 696 C C . MET A 1 82 ? -3.967 10.579 0.993 1.00 87.12 82 MET A C 1
ATOM 698 O O . MET A 1 82 ? -5.061 10.054 1.184 1.00 87.12 82 MET A O 1
ATOM 702 N N . GLN A 1 83 ? -3.045 10.723 1.949 1.00 87.81 83 GLN A N 1
ATOM 703 C CA . GLN A 1 83 ? -3.257 10.320 3.338 1.00 87.81 83 GLN A CA 1
ATOM 704 C C . GLN A 1 83 ? -4.374 11.138 3.993 1.00 87.81 83 GLN A C 1
ATOM 706 O O . GLN A 1 83 ? -5.291 10.551 4.558 1.00 87.81 83 GLN A O 1
ATOM 711 N N . GLU A 1 84 ? -4.365 12.466 3.852 1.00 88.81 84 GLU A N 1
ATOM 712 C CA . GLU A 1 84 ? -5.427 13.343 4.371 1.00 88.81 84 GLU A CA 1
ATOM 713 C C . GLU A 1 84 ? -6.803 12.945 3.825 1.00 88.81 84 GLU A C 1
ATOM 715 O O . GLU A 1 84 ? -7.755 12.761 4.584 1.00 88.81 84 GLU A O 1
ATOM 720 N N . LYS A 1 85 ? -6.894 12.723 2.508 1.00 90.25 85 LYS A N 1
ATOM 721 C CA . LYS A 1 85 ? -8.134 12.275 1.867 1.00 90.25 85 LYS A CA 1
ATOM 722 C C . LYS A 1 85 ? -8.582 10.899 2.369 1.00 90.25 85 LYS A C 1
ATOM 724 O O . LYS A 1 85 ? -9.776 10.668 2.534 1.00 90.25 85 LYS A O 1
ATOM 729 N N . LEU A 1 86 ? -7.645 9.981 2.605 1.00 89.19 86 LEU A N 1
ATOM 730 C CA . LEU A 1 86 ? -7.945 8.656 3.145 1.00 89.19 86 LEU A CA 1
ATOM 731 C C . LEU A 1 86 ? -8.497 8.746 4.575 1.00 89.19 86 LEU A C 1
ATOM 733 O O . LEU A 1 86 ? -9.492 8.089 4.874 1.00 89.19 86 LEU A O 1
ATOM 737 N N . LEU A 1 87 ? -7.901 9.581 5.431 1.00 90.56 87 LEU A N 1
ATOM 738 C CA . LEU A 1 87 ? -8.383 9.822 6.795 1.00 90.56 87 LEU A CA 1
ATOM 739 C C . LEU A 1 87 ? -9.795 10.423 6.790 1.00 90.56 87 LEU A C 1
ATOM 741 O O . LEU A 1 87 ? -10.662 9.947 7.525 1.00 90.56 87 LEU A O 1
ATOM 745 N N . GLU A 1 88 ? -10.057 11.388 5.901 1.00 91.19 88 GLU A N 1
ATOM 746 C CA . GLU A 1 88 ? -11.390 11.972 5.707 1.00 91.19 88 GLU A CA 1
ATOM 747 C C . GLU A 1 88 ? -12.417 10.905 5.290 1.00 91.19 88 GLU A C 1
ATOM 749 O O . GLU A 1 88 ? -13.489 10.802 5.890 1.00 91.19 88 GLU A O 1
ATOM 754 N N . GLN A 1 89 ? -12.081 10.060 4.307 1.00 89.69 89 GLN A N 1
ATOM 755 C CA . GLN A 1 89 ? -12.971 8.993 3.838 1.00 89.69 89 GLN A CA 1
ATOM 756 C C . GLN A 1 89 ? -13.230 7.914 4.897 1.00 89.69 89 GLN A C 1
ATOM 758 O O . GLN A 1 89 ? -14.332 7.367 4.953 1.00 89.69 89 GLN A O 1
ATOM 763 N N . LEU A 1 90 ? -12.238 7.609 5.736 1.00 89.00 90 LEU A N 1
ATOM 764 C CA . LEU A 1 90 ? -12.352 6.619 6.811 1.00 89.00 90 LEU A CA 1
ATOM 765 C C . LEU A 1 90 ? -12.923 7.196 8.113 1.00 89.00 90 LEU A C 1
ATOM 767 O O . LEU A 1 90 ? -13.184 6.428 9.047 1.00 89.00 90 LEU A O 1
ATOM 771 N N . GLN A 1 91 ? -13.169 8.511 8.152 1.00 88.81 91 GLN A N 1
ATOM 772 C CA . GLN A 1 91 ? -13.671 9.259 9.307 1.00 88.81 91 GLN A CA 1
ATOM 773 C C . GLN A 1 91 ? -12.759 9.137 10.539 1.00 88.81 91 GLN A C 1
ATOM 775 O O . GLN A 1 91 ? -13.233 9.081 11.674 1.00 88.81 91 GLN A O 1
ATOM 780 N N . ILE A 1 92 ? -11.447 9.079 10.303 1.00 80.44 92 ILE A N 1
ATOM 781 C CA . ILE A 1 92 ? -10.415 9.039 11.343 1.00 80.44 92 ILE A CA 1
ATOM 782 C C . ILE A 1 92 ? -10.054 10.490 11.681 1.00 80.44 92 ILE A C 1
ATOM 784 O O . ILE A 1 92 ? -9.791 11.283 10.777 1.00 80.44 92 ILE A O 1
ATOM 788 N N . LYS A 1 93 ? -10.125 10.847 12.967 1.00 68.00 93 LYS A N 1
ATOM 789 C CA . LYS A 1 93 ? -9.880 12.205 13.479 1.00 68.00 93 LYS A CA 1
ATOM 790 C C . LYS A 1 93 ? -8.423 12.449 13.833 1.00 68.00 93 LYS A C 1
ATOM 792 O O . LYS A 1 93 ? -7.804 11.513 14.378 1.00 68.00 93 LYS A O 1
#

pLDDT: mean 83.82, std 5.88, range [59.75, 93.06]

Radius of gyration: 18.42 Å; chains: 1; bounding box: 30×54×40 Å

Foldseek 3Di:
DVVVVVVVVVVCVVVVDPVVVVVVVVVVLVVCLVPPDDPVVCPPCVSVPPDDDDDDDLVVVLVVCVVCVVVVNNDDPPCVVVSVVSCVVSVPD

Organism: NCBI:txid588596

Secondary structure (DSSP, 8-state):
-HHHHHHHHHHHHHH--HHHHHHHHHHHHHHHHHHH--TTTTT-TTTS-SS------HHHHHHHHHHHHHHT----TT-HHHHHHHHHHHT--

Sequence (93 aa):
MNLLIGLLSNAIEEDNNRVSYLVQKAEILAEIELFYLLPHQRRWQAWFPEVIHYYADADKTRIEIERLIKEGEWDNKEFIKMQEKLLEQLQIK